Protein AF-A0A8T4GAZ3-F1 (afdb_monomer)

Nearest PDB structures (foldseek):
  3lfk-assembly2_B  TM=6.992E-01  e=2.241E-01  Thermoplasma volcanium GSS1
  3lfk-assembly1_A  TM=6.266E-01  e=1.215E-01  Thermoplasma volcanium GSS1
  4i2o-assembly1_B  TM=5.899E-01  e=4.739E-01  Bradyrhizobium japonicum
  7vbt-assembly1_B  TM=5.950E-01  e=6.661E-01  Homo sapiens
  6hk6-assembly2_F  TM=5.846E-01  e=1.507E+00  Homo sapiens

Structure (mmCIF, N/CA/C/O backbone):
data_AF-A0A8T4GAZ3-F1
#
_entry.id   AF-A0A8T4GAZ3-F1
#
loop_
_atom_site.group_PDB
_ato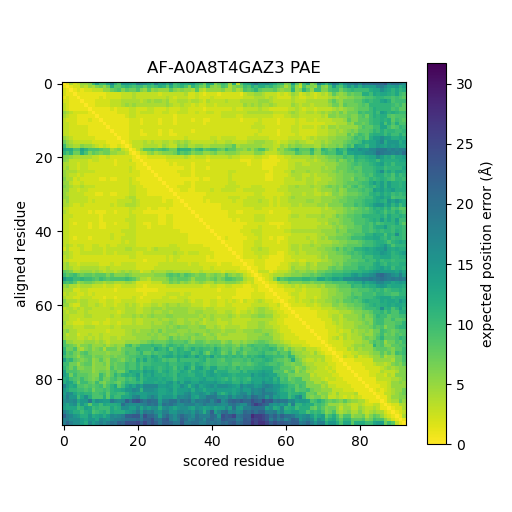m_site.id
_atom_site.type_symbol
_atom_site.label_atom_id
_atom_site.label_alt_id
_atom_site.label_comp_id
_at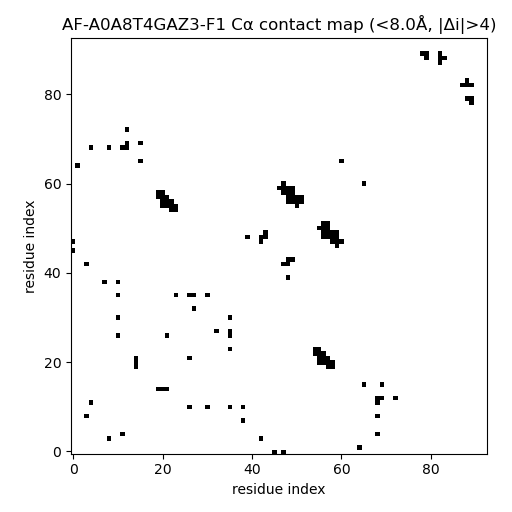om_site.label_asym_id
_atom_site.label_entity_id
_atom_site.label_seq_id
_atom_site.pdbx_PDB_ins_code
_atom_site.Cartn_x
_atom_site.Cartn_y
_atom_site.Cartn_z
_atom_site.occupancy
_atom_site.B_iso_or_equiv
_atom_site.auth_seq_id
_atom_site.auth_comp_id
_atom_site.auth_asym_id
_atom_site.auth_atom_id
_atom_site.pdbx_PDB_model_num
ATOM 1 N N . MET A 1 1 ? 0.762 -10.953 6.473 1.00 72.44 1 MET A N 1
ATOM 2 C CA . MET A 1 1 ? 0.948 -9.496 6.316 1.00 72.44 1 MET A CA 1
ATOM 3 C C . MET A 1 1 ? 1.874 -9.180 5.141 1.00 72.44 1 MET A C 1
ATOM 5 O O . MET A 1 1 ? 1.522 -8.358 4.312 1.00 72.44 1 MET A O 1
ATOM 9 N N . ASP A 1 2 ? 2.993 -9.886 4.981 1.00 71.12 2 ASP A N 1
ATOM 10 C CA . ASP A 1 2 ? 3.977 -9.582 3.921 1.00 71.12 2 ASP A CA 1
ATOM 11 C C . ASP A 1 2 ? 3.418 -9.779 2.499 1.00 71.12 2 ASP A C 1
ATOM 13 O O . ASP A 1 2 ? 3.581 -8.923 1.634 1.00 71.12 2 ASP A O 1
ATOM 17 N N . GLY A 1 3 ? 2.618 -10.829 2.278 1.00 81.38 3 GLY A N 1
ATOM 18 C CA . GLY A 1 3 ? 1.899 -11.021 1.009 1.00 81.38 3 GLY A CA 1
ATOM 19 C C . GLY A 1 3 ? 0.860 -9.931 0.686 1.00 81.38 3 GLY A C 1
ATOM 20 O O . GLY A 1 3 ? 0.462 -9.795 -0.468 1.00 81.38 3 GLY A O 1
ATOM 21 N N . PHE A 1 4 ? 0.420 -9.144 1.676 1.00 86.94 4 PHE A N 1
ATOM 22 C CA . PHE A 1 4 ? -0.418 -7.959 1.449 1.00 86.94 4 PHE A CA 1
ATOM 23 C C . PHE A 1 4 ? 0.426 -6.774 0.972 1.00 86.94 4 PHE A C 1
ATOM 25 O O . PHE A 1 4 ? 0.028 -6.113 0.016 1.00 86.94 4 PHE A O 1
ATOM 32 N N . ILE A 1 5 ? 1.603 -6.562 1.576 1.00 85.50 5 ILE A N 1
ATOM 33 C CA . ILE A 1 5 ? 2.559 -5.527 1.155 1.00 85.50 5 ILE A CA 1
ATOM 34 C C . ILE A 1 5 ? 2.945 -5.741 -0.305 1.00 85.50 5 ILE A C 1
ATOM 36 O O . ILE A 1 5 ? 2.831 -4.813 -1.090 1.00 85.50 5 ILE A O 1
ATOM 40 N N . LEU A 1 6 ? 3.308 -6.966 -0.696 1.00 80.88 6 LEU A N 1
ATOM 41 C CA . LEU A 1 6 ? 3.707 -7.266 -2.076 1.00 80.88 6 LEU A CA 1
ATOM 42 C C . LEU A 1 6 ? 2.573 -7.029 -3.088 1.00 80.88 6 LEU A C 1
ATOM 44 O O . LEU A 1 6 ? 2.800 -6.437 -4.138 1.00 80.88 6 LEU A O 1
ATOM 48 N N . LYS A 1 7 ? 1.334 -7.431 -2.767 1.00 85.56 7 LYS A N 1
ATOM 49 C CA . LYS A 1 7 ? 0.174 -7.253 -3.666 1.00 85.56 7 LYS A CA 1
ATOM 50 C C . LYS A 1 7 ? -0.309 -5.810 -3.791 1.00 85.56 7 LYS A C 1
ATOM 52 O O . LYS A 1 7 ? -0.897 -5.452 -4.805 1.00 85.56 7 LYS A O 1
ATOM 57 N N . HIS A 1 8 ? -0.115 -5.002 -2.755 1.00 88.56 8 HIS A N 1
ATOM 58 C CA . HIS A 1 8 ? -0.576 -3.613 -2.706 1.00 88.56 8 HIS A CA 1
ATOM 59 C C . HIS A 1 8 ? 0.585 -2.627 -2.594 1.00 88.56 8 HIS A C 1
ATOM 61 O O . HIS A 1 8 ? 0.408 -1.506 -2.112 1.00 88.56 8 HIS A O 1
ATOM 67 N N . PHE A 1 9 ? 1.760 -3.049 -3.059 1.00 85.38 9 PHE A N 1
ATOM 68 C CA . PHE A 1 9 ? 3.015 -2.336 -2.891 1.00 85.38 9 PHE A CA 1
ATOM 69 C C . PHE A 1 9 ? 2.932 -0.853 -3.298 1.00 85.38 9 PHE A C 1
ATOM 71 O O . PHE A 1 9 ? 3.321 -0.023 -2.481 1.00 85.38 9 PHE A O 1
ATOM 78 N N . PRO A 1 10 ? 2.341 -0.472 -4.453 1.00 85.62 10 PRO A N 1
ATOM 79 C CA . PRO A 1 10 ? 2.277 0.935 -4.853 1.00 85.62 10 PRO A CA 1
ATOM 80 C C . PRO A 1 10 ? 1.535 1.833 -3.853 1.00 85.62 10 PRO A C 1
ATOM 82 O O . PRO A 1 10 ? 1.986 2.936 -3.565 1.00 85.62 10 PRO A O 1
ATOM 85 N N . ILE A 1 11 ? 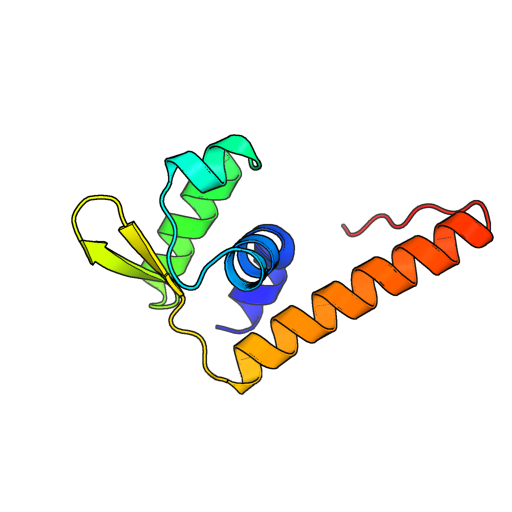0.417 1.354 -3.295 1.00 91.94 11 ILE A N 1
ATOM 86 C CA . ILE A 1 11 ? -0.363 2.115 -2.306 1.00 91.94 11 ILE A CA 1
ATOM 87 C C . ILE A 1 11 ? 0.386 2.175 -0.974 1.00 91.94 11 ILE A C 1
ATOM 89 O O . ILE A 1 11 ? 0.452 3.231 -0.350 1.00 91.94 11 ILE A O 1
ATOM 93 N N . VAL A 1 12 ? 0.964 1.052 -0.540 1.00 90.88 12 VAL A N 1
ATOM 94 C CA . VAL A 1 12 ? 1.727 0.983 0.714 1.00 90.88 12 VAL A CA 1
ATOM 95 C C . VAL A 1 12 ? 2.939 1.914 0.675 1.00 90.88 12 VAL A C 1
ATOM 97 O O . VAL A 1 12 ? 3.140 2.672 1.620 1.00 90.88 12 VAL A O 1
ATOM 100 N N . ALA A 1 13 ? 3.715 1.886 -0.410 1.00 86.69 13 ALA A N 1
ATOM 101 C CA . ALA A 1 13 ? 4.864 2.764 -0.600 1.00 86.69 13 ALA A CA 1
ATOM 102 C C . ALA A 1 13 ? 4.439 4.239 -0.588 1.00 86.69 13 ALA A C 1
ATOM 104 O O . ALA A 1 13 ? 5.007 5.026 0.163 1.00 86.69 13 ALA A O 1
ATOM 105 N N . TYR A 1 14 ? 3.376 4.592 -1.321 1.00 88.88 14 TYR A N 1
ATOM 106 C CA . TYR A 1 14 ? 2.846 5.957 -1.346 1.00 88.88 14 TYR A CA 1
ATOM 107 C C . TYR A 1 14 ? 2.487 6.481 0.051 1.00 88.88 14 TYR A C 1
ATOM 109 O O . TYR A 1 14 ? 2.882 7.590 0.410 1.00 88.88 14 TYR A O 1
ATOM 117 N N . ILE A 1 15 ? 1.787 5.680 0.861 1.00 91.62 15 ILE A N 1
ATOM 118 C CA . ILE A 1 15 ? 1.440 6.063 2.237 1.00 91.62 15 ILE A CA 1
ATOM 119 C C . ILE A 1 15 ? 2.724 6.277 3.042 1.00 91.62 15 ILE A C 1
ATOM 121 O O . ILE A 1 15 ? 2.948 7.369 3.547 1.00 91.62 15 ILE A O 1
ATOM 125 N N . LEU A 1 16 ? 3.619 5.283 3.079 1.00 87.88 16 LEU A N 1
ATOM 126 C CA . LEU A 1 16 ? 4.839 5.328 3.896 1.00 87.88 16 LEU A CA 1
ATOM 127 C C . LEU A 1 16 ? 5.820 6.451 3.518 1.00 87.88 16 LEU A C 1
ATOM 129 O O . LEU A 1 16 ? 6.695 6.776 4.322 1.00 87.88 16 LEU A O 1
ATOM 133 N N . MET A 1 17 ? 5.708 7.017 2.314 1.00 83.31 17 MET A N 1
ATOM 134 C CA . MET A 1 17 ? 6.509 8.160 1.872 1.00 83.31 17 MET A CA 1
ATOM 135 C C . MET A 1 17 ? 5.861 9.517 2.155 1.00 83.31 17 MET A C 1
ATOM 137 O O . MET A 1 17 ? 6.578 10.513 2.221 1.00 83.31 17 MET A O 1
ATOM 141 N N . THR A 1 18 ? 4.535 9.579 2.300 1.00 83.81 18 THR A N 1
ATOM 142 C CA . THR A 1 18 ? 3.801 10.848 2.436 1.00 83.81 18 THR A CA 1
ATOM 143 C C . THR A 1 18 ? 3.354 11.135 3.867 1.00 83.81 18 THR A C 1
ATOM 145 O O . THR A 1 18 ? 3.402 12.289 4.286 1.00 83.81 18 THR A O 1
ATOM 148 N N . SER A 1 19 ? 2.926 10.123 4.626 1.00 80.44 19 SER A N 1
ATOM 149 C CA . SER A 1 19 ? 2.373 10.299 5.974 1.00 80.44 19 SER A CA 1
ATOM 150 C C . SER A 1 19 ? 2.257 8.965 6.725 1.00 80.44 19 SER A C 1
ATOM 152 O O . SER A 1 19 ? 2.148 7.895 6.132 1.00 80.44 19 SER A O 1
ATOM 154 N N . GLU A 1 20 ? 2.212 9.005 8.056 1.00 80.38 20 GLU A N 1
ATOM 155 C CA . GLU A 1 20 ? 1.862 7.822 8.860 1.00 80.38 20 GLU A CA 1
ATOM 156 C C . GLU A 1 20 ? 0.355 7.502 8.814 1.00 80.38 20 GLU A C 1
ATOM 158 O O . GLU A 1 20 ? -0.061 6.371 9.077 1.00 80.38 20 GLU A O 1
ATOM 163 N N . GLU A 1 21 ? -0.471 8.484 8.451 1.00 92.81 21 GLU A N 1
ATOM 164 C CA . GLU A 1 21 ? -1.933 8.399 8.398 1.00 92.81 21 GLU A CA 1
ATOM 165 C C . GLU A 1 21 ? -2.470 8.873 7.050 1.00 92.81 21 GLU A C 1
ATOM 167 O O . GLU A 1 21 ? -1.901 9.769 6.430 1.00 92.81 21 GLU A O 1
ATOM 172 N N . PHE A 1 22 ? -3.592 8.308 6.612 1.00 94.69 22 PHE A N 1
ATOM 173 C CA . PHE A 1 22 ? -4.168 8.602 5.304 1.00 94.69 22 PHE A CA 1
ATOM 174 C C . PHE A 1 22 ? -5.699 8.576 5.315 1.00 94.69 22 PHE A C 1
ATOM 176 O O . PHE A 1 22 ? -6.347 7.921 6.137 1.00 94.69 22 PHE A O 1
ATOM 183 N N . THR A 1 23 ? -6.285 9.266 4.346 1.00 95.81 23 THR A N 1
ATOM 184 C CA . THR A 1 23 ? -7.713 9.282 4.030 1.00 95.81 23 THR A CA 1
ATOM 185 C C . THR A 1 23 ? -7.980 8.551 2.716 1.00 95.81 23 THR A C 1
ATOM 187 O O . THR A 1 23 ? -7.105 8.376 1.866 1.00 95.81 23 THR A O 1
ATOM 190 N N . ILE A 1 24 ? -9.228 8.127 2.515 1.00 94.81 24 ILE A N 1
ATOM 191 C CA . ILE A 1 24 ? -9.637 7.479 1.260 1.00 94.81 24 ILE A CA 1
ATOM 192 C C . ILE A 1 24 ? -9.522 8.459 0.082 1.00 94.81 24 ILE A C 1
ATOM 194 O O . ILE A 1 24 ? -9.096 8.061 -0.999 1.00 94.81 24 ILE A O 1
ATOM 198 N N . SER A 1 25 ? -9.867 9.733 0.295 1.00 94.25 25 SER A N 1
ATOM 199 C CA . SER A 1 25 ? -9.795 10.789 -0.721 1.00 94.25 25 SER A CA 1
ATOM 200 C C . SER A 1 25 ? -8.374 11.027 -1.223 1.00 94.25 25 SER A C 1
ATOM 202 O O . SER A 1 25 ? -8.180 11.154 -2.428 1.00 94.25 25 SER A O 1
ATOM 204 N N . GLU A 1 26 ? -7.381 11.026 -0.329 1.00 94.19 26 GLU A N 1
ATOM 205 C CA . GLU A 1 26 ? -5.969 11.151 -0.717 1.00 94.19 26 GLU A CA 1
ATOM 206 C C . GLU A 1 26 ? -5.552 9.989 -1.619 1.00 94.19 26 GLU A C 1
ATOM 208 O O . GLU A 1 26 ? -5.022 10.212 -2.705 1.00 94.19 26 GLU A O 1
ATOM 213 N N . LEU A 1 27 ? -5.880 8.750 -1.240 1.00 94.62 27 LEU A N 1
ATOM 214 C CA . LEU A 1 27 ? -5.558 7.588 -2.070 1.00 94.62 27 LEU A CA 1
ATOM 215 C C . LEU A 1 27 ? -6.291 7.603 -3.416 1.00 94.62 27 LEU A C 1
ATOM 217 O O . LEU A 1 27 ? -5.705 7.237 -4.431 1.00 94.62 27 LEU A O 1
ATOM 221 N N . MET A 1 28 ? -7.551 8.037 -3.452 1.00 95.00 28 MET A N 1
ATOM 222 C CA . MET A 1 28 ? -8.336 8.111 -4.690 1.00 95.00 28 MET A CA 1
ATOM 223 C C . MET A 1 28 ? -7.860 9.205 -5.654 1.00 95.00 28 MET A C 1
ATOM 225 O O . MET A 1 28 ? -8.173 9.130 -6.839 1.00 95.00 28 MET A O 1
ATOM 229 N N . SER A 1 29 ? -7.083 10.187 -5.185 1.00 94.50 29 SER A N 1
ATOM 230 C CA . SER A 1 29 ? -6.457 11.189 -6.060 1.00 94.50 29 SER A CA 1
ATOM 231 C C . SER A 1 29 ? -5.326 10.619 -6.928 1.00 94.50 29 SER A C 1
ATOM 233 O O . SER A 1 29 ? -4.996 11.196 -7.961 1.00 94.50 29 SER A O 1
ATOM 235 N N . VAL A 1 30 ? -4.757 9.471 -6.534 1.00 92.69 30 VAL A N 1
ATOM 236 C CA . V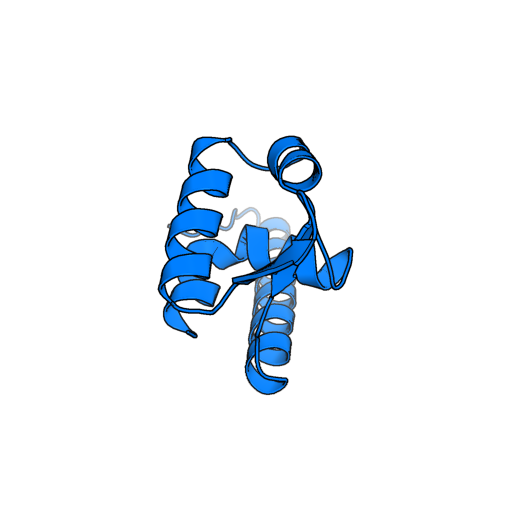AL A 1 30 ? -3.607 8.833 -7.199 1.00 92.69 30 VAL A CA 1
ATOM 237 C C . VAL A 1 30 ? -3.966 7.460 -7.771 1.00 92.69 30 VAL A C 1
ATOM 239 O O . VAL A 1 30 ? -3.484 7.071 -8.834 1.00 92.69 30 VAL A O 1
ATOM 242 N N . PHE A 1 31 ? -4.821 6.706 -7.080 1.00 92.75 31 PHE A N 1
ATOM 243 C CA . PHE A 1 31 ? -5.156 5.325 -7.410 1.00 92.75 31 PHE A CA 1
ATOM 244 C C . PHE A 1 31 ? -6.637 5.169 -7.754 1.00 92.75 31 PHE A C 1
ATOM 246 O O . PHE A 1 31 ? -7.503 5.868 -7.234 1.00 92.75 31 PHE A O 1
ATOM 253 N N . SER A 1 32 ? -6.955 4.174 -8.587 1.00 94.94 32 SER A N 1
ATOM 254 C CA . SER A 1 32 ? -8.347 3.890 -8.947 1.00 94.94 32 SER A CA 1
ATOM 255 C C . SER A 1 32 ? -9.195 3.507 -7.726 1.00 94.94 32 SER A C 1
ATOM 257 O O . SER A 1 32 ? -8.721 2.808 -6.823 1.00 94.94 32 SER A O 1
ATOM 259 N N . HIS A 1 33 ? -10.486 3.860 -7.746 1.00 93.81 33 HIS A N 1
ATOM 260 C CA . HIS A 1 33 ? -11.448 3.473 -6.705 1.00 93.81 33 HIS A CA 1
ATOM 261 C C . HIS A 1 33 ? -11.391 1.973 -6.390 1.00 93.81 33 HIS A C 1
ATOM 263 O O . HIS A 1 33 ? -11.333 1.582 -5.225 1.00 93.81 33 HIS A O 1
ATOM 269 N N . ARG A 1 34 ? -11.358 1.121 -7.425 1.00 94.44 34 ARG A N 1
ATOM 270 C CA . ARG A 1 34 ? -11.293 -0.340 -7.271 1.00 94.44 34 ARG A CA 1
ATOM 271 C C . ARG A 1 34 ? -10.060 -0.768 -6.475 1.00 94.44 34 ARG A C 1
ATOM 273 O O . ARG A 1 34 ? -10.179 -1.597 -5.573 1.00 94.44 34 ARG A O 1
ATOM 280 N N . THR A 1 35 ? -8.896 -0.202 -6.792 1.00 92.56 35 THR A N 1
ATOM 281 C CA . THR A 1 35 ? -7.638 -0.509 -6.099 1.00 92.56 35 THR A CA 1
ATOM 282 C C . THR A 1 35 ? -7.710 -0.081 -4.636 1.00 92.56 35 THR A C 1
ATOM 284 O O . THR A 1 35 ? -7.393 -0.880 -3.755 1.00 92.56 35 THR A O 1
ATOM 287 N N . VAL A 1 36 ? -8.188 1.139 -4.371 1.00 95.19 36 VAL A N 1
ATOM 288 C CA . VAL A 1 36 ? -8.295 1.695 -3.013 1.00 95.19 36 VAL A CA 1
ATOM 289 C C . VAL A 1 36 ? -9.264 0.883 -2.152 1.00 95.19 36 VAL A C 1
ATOM 291 O O . VAL A 1 36 ? -8.916 0.496 -1.038 1.00 95.19 36 VAL A O 1
ATOM 294 N N . TYR A 1 37 ? -10.450 0.544 -2.663 1.00 94.81 37 TYR A N 1
ATOM 295 C CA . TYR A 1 37 ? -11.412 -0.271 -1.915 1.00 94.81 37 TYR A CA 1
ATOM 296 C C . TYR A 1 37 ? -10.916 -1.697 -1.678 1.00 94.81 37 TYR A C 1
ATOM 298 O O . TYR A 1 37 ? -11.079 -2.221 -0.576 1.00 94.81 37 TYR A O 1
ATOM 306 N N . SER A 1 38 ? -10.279 -2.325 -2.672 1.00 94.62 38 SER A N 1
ATOM 307 C CA . SER A 1 38 ? -9.680 -3.652 -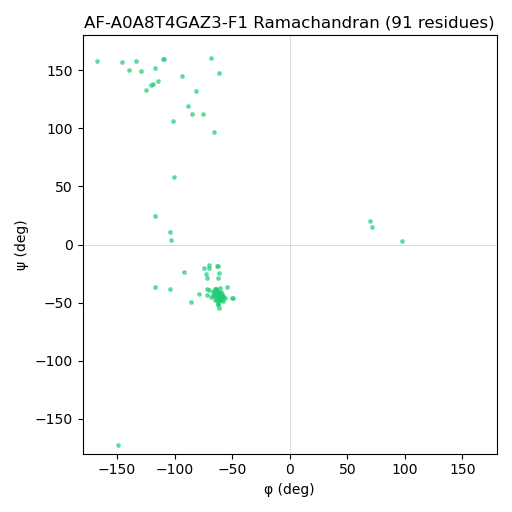2.491 1.00 94.62 38 SER A CA 1
ATOM 308 C C . SER A 1 38 ? -8.591 -3.632 -1.417 1.00 94.62 38 SER A C 1
ATOM 310 O O . SER A 1 38 ? -8.531 -4.546 -0.594 1.00 94.62 38 SER A O 1
ATOM 312 N N . PHE A 1 39 ? -7.747 -2.598 -1.421 1.00 95.62 39 PHE A N 1
ATOM 313 C CA . PHE A 1 39 ? -6.701 -2.388 -0.427 1.00 95.62 39 PHE A CA 1
ATOM 314 C C . PHE A 1 39 ? -7.284 -2.205 0.976 1.00 95.62 39 PHE A C 1
ATOM 316 O O . PHE A 1 39 ? -6.884 -2.917 1.895 1.00 95.62 39 PHE A O 1
ATOM 323 N N . LEU A 1 40 ? -8.271 -1.319 1.132 1.00 95.50 40 LEU A N 1
ATOM 324 C CA . LEU A 1 40 ? -8.924 -1.046 2.413 1.00 95.50 40 LEU A CA 1
ATOM 325 C C . LEU A 1 40 ? -9.642 -2.277 2.966 1.00 95.50 40 LEU A C 1
ATOM 327 O O . LEU A 1 40 ? -9.400 -2.657 4.108 1.00 95.50 40 LEU A O 1
ATOM 331 N N . ASN A 1 41 ? -10.479 -2.936 2.160 1.00 94.31 41 ASN A N 1
ATOM 332 C CA . ASN A 1 41 ? -11.222 -4.119 2.597 1.00 94.31 41 ASN A CA 1
ATOM 333 C C . ASN A 1 41 ? -10.274 -5.230 3.039 1.00 94.31 41 ASN A C 1
ATOM 335 O O . ASN A 1 41 ? -10.438 -5.802 4.119 1.00 94.31 41 ASN A O 1
ATOM 339 N N . ARG A 1 42 ? -9.249 -5.520 2.227 1.00 95.06 42 ARG A N 1
ATOM 340 C CA . ARG A 1 42 ? -8.300 -6.573 2.570 1.00 95.06 42 ARG A CA 1
ATOM 341 C C . ARG A 1 42 ? -7.453 -6.178 3.773 1.00 95.06 42 ARG A C 1
ATOM 343 O O . ARG A 1 42 ? -7.317 -6.992 4.682 1.00 95.06 42 ARG A O 1
ATOM 350 N N . GLY A 1 43 ? -6.941 -4.952 3.802 1.00 95.06 43 GLY A N 1
ATOM 351 C CA . GLY A 1 43 ? -6.072 -4.456 4.861 1.00 95.06 43 GLY A CA 1
ATOM 352 C C . GLY A 1 43 ? -6.765 -4.396 6.220 1.00 95.06 43 GLY A C 1
ATOM 353 O O . GLY A 1 43 ? -6.190 -4.854 7.203 1.00 95.06 43 GLY A O 1
ATOM 354 N N . MET A 1 44 ? -8.021 -3.947 6.275 1.00 94.25 44 MET A N 1
ATOM 355 C CA . MET A 1 44 ? -8.820 -3.992 7.505 1.00 94.25 44 MET A CA 1
ATOM 356 C C . MET A 1 44 ? -9.113 -5.436 7.935 1.00 94.25 44 MET A C 1
ATOM 358 O O . MET A 1 44 ? -8.942 -5.766 9.104 1.00 94.25 44 MET A O 1
ATOM 362 N N . SER A 1 45 ? -9.475 -6.328 7.000 1.00 94.56 45 SER A N 1
ATOM 363 C CA . SER A 1 45 ? -9.811 -7.726 7.331 1.00 94.56 45 SER A CA 1
ATOM 364 C C . SER A 1 45 ? -8.658 -8.523 7.951 1.00 94.56 45 SER A C 1
ATOM 366 O O . SER A 1 45 ? -8.897 -9.452 8.714 1.00 94.56 45 SER A O 1
ATOM 368 N N . ILE A 1 46 ? -7.410 -8.172 7.621 1.00 93.38 46 ILE A N 1
ATOM 369 C CA . ILE A 1 46 ? -6.211 -8.851 8.134 1.00 93.38 46 ILE A CA 1
ATOM 370 C C . ILE A 1 46 ? -5.506 -8.059 9.245 1.00 93.38 46 ILE A C 1
ATOM 372 O O . ILE A 1 46 ? -4.418 -8.448 9.663 1.00 93.38 46 ILE A O 1
ATOM 376 N N . GLY A 1 47 ? -6.077 -6.929 9.678 1.00 92.94 47 GLY A N 1
ATOM 377 C CA . GLY A 1 47 ? -5.485 -6.054 10.693 1.00 92.94 47 GLY A CA 1
ATOM 378 C C . GLY A 1 47 ? -4.250 -5.264 10.235 1.00 92.94 47 GLY A C 1
ATOM 379 O O . GLY A 1 47 ? -3.539 -4.724 11.075 1.00 92.94 47 GLY A O 1
ATOM 380 N N . ALA A 1 48 ? -3.985 -5.180 8.927 1.00 92.69 48 ALA A N 1
ATOM 381 C CA . ALA A 1 48 ? -2.920 -4.344 8.360 1.00 92.69 48 ALA A CA 1
ATOM 382 C C . ALA A 1 48 ? -3.257 -2.847 8.406 1.00 92.69 48 ALA A C 1
ATOM 384 O O . ALA A 1 48 ? -2.353 -2.016 8.368 1.00 92.69 48 ALA A O 1
ATOM 385 N N . ILE A 1 49 ? -4.549 -2.510 8.434 1.00 95.44 49 ILE A N 1
ATOM 386 C CA . ILE A 1 49 ? -5.056 -1.138 8.452 1.00 95.44 49 ILE A CA 1
ATOM 387 C C . ILE A 1 49 ? -5.983 -0.972 9.648 1.00 95.44 49 ILE A C 1
ATOM 389 O O . ILE A 1 49 ? -6.887 -1.779 9.861 1.00 95.44 49 ILE A O 1
ATOM 393 N N . GLU A 1 50 ? -5.787 0.113 10.382 1.00 95.12 50 GLU A N 1
ATOM 394 C CA . GLU A 1 50 ? -6.635 0.538 11.486 1.00 95.12 50 GLU A CA 1
ATOM 395 C C . GLU A 1 50 ? -7.324 1.852 11.152 1.00 95.12 50 GLU A C 1
ATOM 397 O O . GLU A 1 50 ? -6.726 2.745 10.552 1.00 95.12 50 GLU A O 1
ATOM 402 N N . LYS A 1 51 ? -8.588 1.970 11.553 1.00 94.94 51 LYS A N 1
ATOM 403 C CA . LYS A 1 51 ? -9.324 3.228 11.504 1.00 94.94 51 LYS A CA 1
ATOM 404 C C . LYS A 1 51 ? -9.079 3.979 12.810 1.00 94.94 51 LYS A C 1
ATOM 406 O O . LYS A 1 51 ? -9.431 3.468 13.867 1.00 94.94 51 LYS A O 1
ATOM 411 N N . ILE A 1 52 ? -8.502 5.173 12.721 1.00 93.06 52 ILE A N 1
ATOM 412 C CA . ILE A 1 52 ? -8.176 6.000 13.894 1.00 93.06 52 ILE A CA 1
ATOM 413 C C . ILE A 1 52 ? -9.386 6.836 14.300 1.00 93.06 52 ILE A C 1
ATOM 415 O O . ILE A 1 52 ? -9.806 6.838 15.451 1.00 93.06 52 ILE A O 1
ATOM 419 N N . GLU A 1 53 ? -9.977 7.519 13.325 1.00 90.44 53 GLU A N 1
ATOM 420 C CA . GLU A 1 53 ? -11.129 8.391 13.520 1.00 90.44 53 GLU A CA 1
ATOM 421 C C . GLU A 1 53 ? -12.006 8.397 12.261 1.00 90.44 53 GLU A C 1
ATOM 423 O O . GLU A 1 53 ? -11.839 7.588 11.337 1.00 90.44 53 GLU A O 1
ATOM 428 N N . LYS A 1 54 ? -13.016 9.269 12.215 1.00 86.88 54 LYS A N 1
ATOM 429 C CA . LYS A 1 54 ? -13.987 9.291 11.120 1.00 86.88 54 LYS A CA 1
ATOM 430 C C . LYS A 1 54 ? -13.317 9.694 9.796 1.00 86.88 54 LYS A C 1
ATOM 432 O O . LYS A 1 54 ? -13.194 10.867 9.488 1.00 86.88 54 LYS A O 1
ATOM 437 N N . GLY A 1 55 ? -12.953 8.691 8.995 1.00 89.31 55 GLY A N 1
ATOM 438 C CA . GLY A 1 55 ? -12.408 8.867 7.642 1.00 89.31 55 GLY A CA 1
ATOM 439 C C . GLY A 1 55 ? -10.881 8.807 7.543 1.00 89.31 55 GLY A C 1
ATOM 440 O O . GLY A 1 55 ? -10.359 8.956 6.440 1.00 89.31 55 GLY A O 1
ATOM 441 N N . ARG A 1 56 ? -10.186 8.543 8.657 1.00 94.94 56 ARG A N 1
ATOM 442 C CA . ARG A 1 56 ? -8.722 8.499 8.740 1.00 94.94 56 ARG A CA 1
ATOM 443 C C . ARG A 1 56 ? -8.229 7.117 9.169 1.00 94.94 56 ARG A C 1
ATOM 445 O O . ARG A 1 56 ? -8.801 6.493 10.069 1.00 94.94 56 ARG A O 1
ATOM 452 N N . PHE A 1 57 ? -7.167 6.654 8.522 1.00 96.19 57 PHE A N 1
ATOM 453 C CA . PHE A 1 57 ? -6.634 5.300 8.629 1.00 96.19 57 PHE A CA 1
ATOM 454 C C . PHE A 1 57 ? -5.114 5.314 8.821 1.00 96.19 57 PHE A C 1
ATOM 456 O O . PHE A 1 57 ? -4.447 6.274 8.445 1.00 96.19 57 PHE A O 1
ATOM 463 N N . ARG A 1 58 ? -4.564 4.233 9.380 1.00 95.12 58 ARG A N 1
ATOM 464 C CA . ARG A 1 58 ? -3.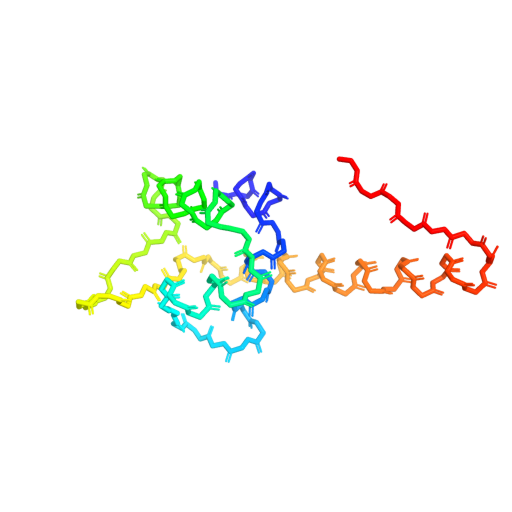120 4.028 9.578 1.00 95.12 58 ARG A CA 1
ATOM 465 C C . ARG A 1 58 ? -2.727 2.587 9.281 1.00 95.12 58 ARG A C 1
ATOM 467 O O . ARG A 1 58 ? -3.522 1.668 9.479 1.00 95.12 58 ARG A O 1
ATOM 474 N N . LEU A 1 59 ? -1.491 2.392 8.823 1.00 94.12 59 LEU A N 1
ATOM 475 C CA . LEU A 1 59 ? -0.895 1.069 8.634 1.00 94.12 59 LEU A CA 1
ATOM 476 C C . LEU A 1 59 ? -0.348 0.514 9.957 1.00 94.12 59 LEU A C 1
ATOM 478 O O . LEU A 1 59 ? 0.402 1.191 10.654 1.00 94.12 59 LEU A O 1
ATOM 482 N N . LYS A 1 60 ? -0.668 -0.742 10.280 1.00 93.12 60 LYS A N 1
ATOM 483 C CA . LYS A 1 60 ? -0.131 -1.468 11.446 1.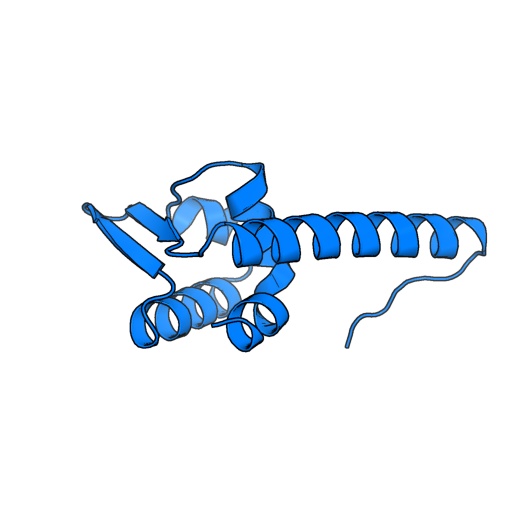00 93.12 60 LYS A CA 1
ATOM 484 C C . LYS A 1 60 ? 0.994 -2.420 11.037 1.00 93.12 60 LYS A C 1
ATOM 486 O O . LYS A 1 60 ? 0.902 -3.632 11.228 1.00 93.12 60 LYS A O 1
ATOM 491 N N . PHE A 1 61 ? 2.042 -1.881 10.425 1.00 90.19 61 PHE A N 1
ATOM 492 C CA . PHE A 1 61 ? 3.209 -2.667 10.024 1.00 90.19 61 PHE A CA 1
ATOM 493 C C . PHE A 1 61 ? 4.301 -2.646 11.088 1.00 90.19 61 PHE A C 1
ATOM 495 O O . PHE A 1 61 ? 4.520 -1.639 11.757 1.00 90.19 61 PHE A O 1
ATOM 502 N N . SER A 1 62 ? 5.007 -3.768 11.232 1.00 88.44 62 SER A N 1
ATOM 503 C CA . SER A 1 62 ? 6.207 -3.834 12.062 1.00 88.44 62 SER A CA 1
ATOM 504 C C . SER A 1 62 ? 7.347 -3.009 11.439 1.00 88.44 62 SER A C 1
ATOM 506 O O . SER A 1 62 ? 7.351 -2.782 10.225 1.00 88.44 62 SER A O 1
ATOM 508 N N . PRO A 1 63 ? 8.376 -2.612 12.211 1.00 87.19 63 PRO A N 1
ATOM 509 C CA . PRO A 1 63 ? 9.538 -1.909 11.660 1.00 87.19 63 PRO A CA 1
ATOM 510 C C . PRO A 1 63 ? 10.213 -2.657 10.498 1.00 87.19 63 PRO A C 1
ATOM 512 O O . PRO A 1 63 ? 10.624 -2.044 9.517 1.00 87.19 63 PRO A O 1
ATOM 515 N N . GLN A 1 64 ? 10.266 -3.991 10.567 1.00 86.44 64 GLN A N 1
ATOM 516 C CA . GLN A 1 64 ? 10.816 -4.842 9.504 1.00 86.44 64 GLN A CA 1
ATOM 517 C C . GLN A 1 64 ? 9.983 -4.766 8.219 1.00 86.44 64 GLN A C 1
ATOM 519 O O . GLN A 1 64 ? 10.532 -4.725 7.125 1.00 86.44 64 GLN A O 1
ATOM 524 N N . GLN A 1 65 ? 8.660 -4.703 8.346 1.00 85.31 65 GLN A N 1
ATOM 525 C CA . GLN A 1 65 ? 7.738 -4.583 7.216 1.00 85.31 65 GLN A CA 1
ATOM 526 C C . GLN A 1 65 ? 7.792 -3.200 6.572 1.00 85.31 65 GLN A C 1
ATOM 528 O O . GLN A 1 65 ? 7.762 -3.087 5.348 1.00 85.31 65 GLN A O 1
ATOM 533 N N . VAL A 1 66 ? 7.926 -2.151 7.386 1.00 85.50 66 VAL A N 1
ATOM 534 C CA . VAL A 1 66 ? 8.181 -0.792 6.893 1.00 85.50 66 VAL A CA 1
ATOM 535 C C . VAL A 1 66 ? 9.509 -0.750 6.137 1.00 85.50 66 VAL A C 1
ATOM 537 O O . VAL A 1 66 ? 9.580 -0.189 5.046 1.00 85.50 66 VAL A O 1
ATOM 540 N N . MET A 1 67 ? 10.553 -1.380 6.682 1.00 83.50 67 MET A N 1
ATOM 541 C CA . MET A 1 67 ? 11.857 -1.479 6.029 1.00 83.50 67 MET A CA 1
ATOM 542 C C . MET A 1 67 ? 11.773 -2.248 4.703 1.00 83.50 67 MET A C 1
ATOM 544 O O . MET A 1 67 ? 12.293 -1.764 3.702 1.00 83.50 67 MET A O 1
ATOM 548 N N . LEU A 1 68 ? 11.057 -3.377 4.664 1.00 81.94 68 LEU A N 1
ATOM 549 C CA . LEU A 1 68 ? 10.816 -4.149 3.442 1.00 81.94 68 LEU A CA 1
ATOM 550 C C . LEU A 1 68 ? 10.111 -3.306 2.370 1.00 81.94 68 LEU A C 1
ATOM 552 O O . LEU A 1 68 ? 10.546 -3.286 1.223 1.00 81.94 68 LEU A O 1
ATOM 556 N N . ALA A 1 69 ? 9.052 -2.579 2.732 1.00 81.00 69 ALA A N 1
ATOM 557 C CA . ALA A 1 69 ? 8.340 -1.713 1.795 1.00 81.00 69 ALA A CA 1
ATOM 558 C C . ALA A 1 69 ? 9.242 -0.594 1.243 1.00 81.00 69 ALA A C 1
ATOM 560 O O . ALA A 1 69 ? 9.234 -0.337 0.043 1.00 81.00 69 ALA A O 1
ATOM 561 N N . LYS A 1 70 ? 10.079 0.024 2.085 1.00 80.56 70 LYS A N 1
ATOM 562 C CA . LYS A 1 70 ? 11.049 1.042 1.645 1.00 80.56 70 LYS A CA 1
ATOM 563 C C . LYS A 1 70 ? 12.128 0.467 0.723 1.00 80.56 70 LYS A C 1
ATOM 565 O O . LYS A 1 70 ? 12.504 1.104 -0.256 1.00 80.56 70 LYS A O 1
ATOM 570 N N . GLN A 1 71 ? 12.618 -0.737 1.016 1.00 80.88 71 GLN A N 1
ATOM 571 C CA . GLN A 1 71 ? 13.603 -1.419 0.174 1.00 80.88 71 GLN A CA 1
ATOM 572 C C . GLN A 1 71 ? 13.029 -1.761 -1.201 1.00 80.88 71 GLN A C 1
ATOM 574 O O . GLN A 1 71 ? 13.688 -1.518 -2.206 1.00 80.88 71 GLN A O 1
ATOM 579 N N . LEU A 1 72 ? 11.794 -2.267 -1.253 1.00 77.00 72 LEU A N 1
ATOM 580 C CA . LEU A 1 72 ? 11.115 -2.578 -2.512 1.00 77.00 72 LEU A CA 1
ATOM 581 C C . LEU A 1 72 ? 10.928 -1.336 -3.392 1.00 77.00 72 LEU A C 1
ATOM 583 O O . LEU A 1 72 ? 11.105 -1.429 -4.605 1.00 77.00 72 LEU A O 1
ATOM 587 N N . ASP A 1 73 ? 10.637 -0.179 -2.794 1.00 75.75 73 ASP A N 1
ATOM 588 C CA . ASP A 1 73 ? 10.540 1.093 -3.518 1.00 75.75 73 ASP A CA 1
ATOM 589 C C . ASP A 1 73 ? 11.874 1.519 -4.121 1.00 75.75 73 ASP A C 1
ATOM 591 O O . ASP A 1 73 ? 11.965 1.766 -5.324 1.00 75.75 73 ASP A O 1
ATOM 595 N N . HIS A 1 74 ? 12.944 1.463 -3.329 1.00 77.56 74 HIS A N 1
ATOM 596 C CA . HIS A 1 74 ? 14.288 1.736 -3.823 1.00 77.56 74 HIS A CA 1
ATOM 597 C C . HIS A 1 74 ? 14.697 0.775 -4.952 1.00 77.56 74 HIS A C 1
ATOM 599 O O . HIS A 1 74 ? 15.222 1.205 -5.978 1.00 77.56 74 HIS A O 1
ATOM 605 N N . THR A 1 75 ? 14.437 -0.528 -4.799 1.00 76.88 75 THR A N 1
ATOM 606 C CA . THR A 1 75 ? 14.736 -1.528 -5.834 1.00 76.88 75 THR A CA 1
ATOM 607 C C . THR A 1 75 ? 13.929 -1.285 -7.103 1.00 76.88 75 THR A C 1
ATOM 609 O O . THR A 1 75 ? 14.484 -1.415 -8.191 1.00 76.88 75 THR A O 1
ATOM 612 N N . LYS A 1 76 ? 12.651 -0.903 -6.992 1.00 78.31 76 LYS A N 1
ATOM 613 C CA . LYS A 1 76 ? 11.824 -0.560 -8.151 1.00 78.31 76 LYS A CA 1
ATOM 614 C C . LYS A 1 76 ? 12.401 0.644 -8.894 1.00 78.31 76 LYS A C 1
ATOM 616 O O . LYS A 1 76 ? 12.620 0.547 -10.097 1.00 78.31 76 LYS A O 1
ATOM 621 N N . VAL A 1 77 ? 12.681 1.740 -8.188 1.00 76.81 77 VAL A N 1
ATOM 622 C CA . VAL A 1 77 ? 13.225 2.969 -8.788 1.00 76.81 77 VAL A CA 1
ATOM 623 C C . VAL A 1 77 ? 14.571 2.704 -9.460 1.00 76.81 77 VAL A C 1
ATOM 625 O O . VAL A 1 77 ? 14.813 3.163 -10.577 1.00 76.81 77 VAL A O 1
ATOM 628 N N . GLU A 1 78 ? 15.448 1.933 -8.817 1.00 80.12 78 GLU A N 1
ATOM 629 C CA . GLU A 1 78 ? 16.754 1.611 -9.390 1.00 80.12 78 GLU A CA 1
ATOM 630 C C . GLU A 1 78 ? 16.631 0.663 -10.595 1.00 80.12 78 GLU A C 1
ATOM 632 O O . GLU A 1 78 ? 17.301 0.867 -11.607 1.00 80.12 78 GLU A O 1
ATOM 637 N N . ALA A 1 79 ? 15.725 -0.319 -10.550 1.00 79.50 79 ALA A N 1
ATOM 638 C CA . ALA A 1 79 ? 15.432 -1.179 -11.695 1.00 79.50 79 ALA A CA 1
ATOM 639 C C . ALA A 1 79 ? 14.865 -0.378 -12.878 1.00 79.50 79 ALA A C 1
ATOM 641 O O . ALA A 1 79 ? 15.342 -0.530 -14.002 1.00 79.50 79 ALA A O 1
ATOM 642 N N . GLU A 1 80 ? 13.902 0.518 -12.639 1.00 81.06 80 GLU A N 1
ATOM 643 C CA . GLU A 1 80 ? 13.362 1.430 -13.655 1.00 81.06 80 GLU A CA 1
ATOM 644 C C . GLU A 1 80 ? 14.468 2.308 -14.253 1.00 81.06 80 GLU A C 1
ATOM 646 O O . GLU A 1 80 ? 14.579 2.418 -15.475 1.00 81.06 80 GLU A O 1
ATOM 651 N N . ARG A 1 81 ? 15.351 2.864 -13.415 1.00 78.38 81 ARG A N 1
ATOM 652 C CA . ARG A 1 81 ? 16.497 3.667 -13.861 1.00 78.38 81 ARG A CA 1
ATOM 653 C C . ARG A 1 81 ? 17.448 2.869 -14.755 1.00 78.38 81 ARG A C 1
ATOM 655 O O . ARG A 1 81 ? 17.867 3.380 -15.795 1.00 78.38 81 ARG A O 1
ATOM 662 N N . ILE A 1 82 ? 17.822 1.650 -14.360 1.00 78.12 82 ILE A N 1
ATOM 663 C CA . ILE A 1 82 ? 18.708 0.784 -15.154 1.00 78.12 82 ILE A CA 1
ATOM 664 C C . ILE A 1 82 ? 18.052 0.453 -16.494 1.00 78.12 82 ILE A C 1
ATOM 666 O O . ILE A 1 82 ? 18.705 0.536 -17.533 1.00 78.12 82 ILE A O 1
ATOM 670 N N . LEU A 1 83 ? 16.767 0.112 -16.491 1.00 81.81 83 LEU A N 1
ATOM 671 C CA . LEU A 1 83 ? 16.056 -0.283 -17.702 1.00 81.81 83 LEU A CA 1
ATOM 672 C C . LEU A 1 83 ? 15.926 0.881 -18.685 1.00 81.81 83 LEU A C 1
ATOM 674 O O . LEU A 1 83 ? 16.275 0.706 -19.850 1.00 81.81 83 LEU A O 1
ATOM 678 N N . VAL A 1 84 ? 15.572 2.082 -18.218 1.00 82.31 84 VAL A N 1
ATOM 679 C CA . VAL A 1 84 ? 15.526 3.289 -19.062 1.00 82.31 84 VAL A CA 1
ATOM 680 C C . VAL A 1 84 ? 16.890 3.583 -19.692 1.00 82.31 84 VAL A C 1
ATOM 682 O O . VAL A 1 84 ? 16.963 3.864 -20.887 1.00 82.31 84 VAL A O 1
ATOM 685 N N . ARG A 1 85 ? 17.991 3.448 -18.934 1.00 83.06 85 ARG A N 1
ATOM 686 C CA . ARG A 1 85 ? 19.360 3.598 -19.471 1.00 83.06 85 ARG A CA 1
ATOM 687 C C . ARG A 1 85 ? 19.703 2.583 -20.568 1.00 83.06 85 ARG A C 1
ATOM 689 O O . ARG A 1 85 ? 20.579 2.863 -21.376 1.00 83.06 85 ARG A O 1
ATOM 696 N N . ASN A 1 86 ? 19.032 1.434 -20.594 1.00 83.75 86 ASN A N 1
ATOM 697 C CA . ASN A 1 86 ? 19.247 0.361 -21.567 1.00 83.75 86 ASN A CA 1
ATOM 698 C C . ASN A 1 86 ? 18.157 0.299 -22.655 1.00 83.75 86 ASN A C 1
ATOM 700 O O . ASN A 1 86 ? 18.107 -0.670 -23.406 1.00 83.75 86 ASN A O 1
ATOM 704 N N . GLY A 1 87 ? 17.277 1.304 -22.751 1.00 80.25 87 GLY A N 1
ATOM 705 C CA . GLY A 1 87 ? 16.186 1.307 -23.734 1.00 80.25 87 GLY A CA 1
ATOM 706 C C . GLY A 1 87 ? 15.086 0.274 -23.455 1.00 80.25 87 GLY A C 1
ATOM 707 O O . GLY A 1 87 ? 14.332 -0.079 -24.357 1.00 80.25 87 GLY A O 1
ATOM 708 N N . CYS A 1 88 ? 14.984 -0.205 -22.216 1.00 84.38 88 CYS A N 1
ATOM 709 C CA . CYS A 1 88 ? 13.994 -1.175 -21.760 1.00 84.38 88 CYS A CA 1
ATOM 710 C C . CYS A 1 88 ? 12.978 -0.521 -20.806 1.00 84.38 88 CYS A C 1
ATOM 712 O O . CYS A 1 88 ? 13.247 0.505 -20.184 1.00 84.38 88 CYS A O 1
ATOM 714 N N . THR A 1 89 ? 11.808 -1.136 -20.633 1.00 78.12 89 THR A N 1
ATOM 715 C CA . THR A 1 89 ? 10.801 -0.720 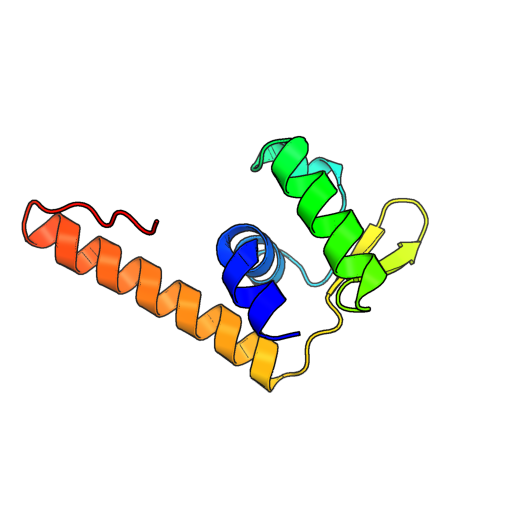-19.639 1.00 78.12 89 THR A CA 1
ATOM 716 C C . THR A 1 89 ? 10.530 -1.860 -18.666 1.00 78.12 89 THR A C 1
ATOM 718 O O . THR A 1 89 ? 10.403 -3.012 -19.079 1.00 78.12 89 THR A O 1
ATOM 721 N N . LEU A 1 90 ? 10.436 -1.548 -17.371 1.00 69.06 90 LEU A N 1
ATOM 722 C CA . LEU A 1 90 ? 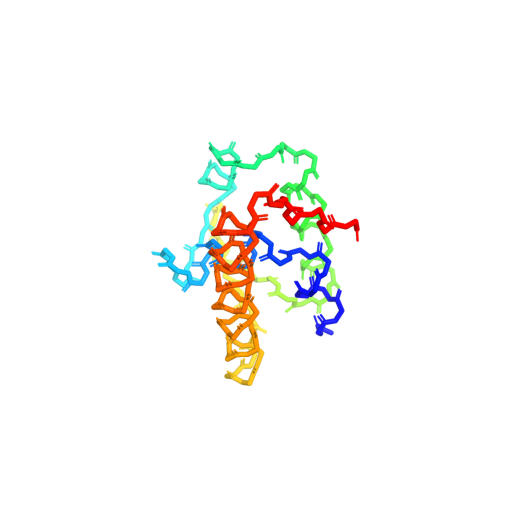10.042 -2.523 -16.359 1.00 69.06 90 LEU A CA 1
ATOM 723 C C . LEU A 1 90 ? 8.531 -2.760 -16.448 1.00 69.06 90 LEU A C 1
ATOM 725 O O . LEU A 1 90 ? 7.751 -1.869 -16.122 1.00 69.06 90 LEU A O 1
ATOM 729 N N . MET A 1 91 ? 8.111 -3.958 -16.851 1.00 61.84 91 MET A N 1
ATOM 730 C CA . MET A 1 91 ? 6.733 -4.410 -16.646 1.00 61.84 91 MET A CA 1
ATOM 731 C C . MET A 1 91 ? 6.702 -5.365 -15.453 1.00 61.84 91 MET A C 1
ATOM 733 O O . MET A 1 91 ? 7.154 -6.502 -15.559 1.00 61.84 91 MET A O 1
ATOM 737 N N . ILE A 1 92 ? 6.184 -4.904 -14.314 1.00 54.94 92 ILE A N 1
ATOM 738 C CA . ILE A 1 92 ? 5.838 -5.786 -13.192 1.00 54.94 92 ILE A CA 1
ATOM 739 C C . ILE A 1 92 ? 4.425 -6.308 -13.473 1.00 54.94 92 ILE A C 1
ATOM 741 O O . ILE A 1 92 ? 3.485 -5.511 -13.495 1.00 54.94 92 ILE A O 1
ATOM 745 N N . VAL A 1 93 ? 4.294 -7.613 -13.736 1.00 46.44 93 VAL A N 1
ATOM 746 C CA . VAL A 1 93 ? 2.999 -8.314 -13.848 1.00 46.44 93 VAL A CA 1
ATOM 747 C C . VAL A 1 93 ? 2.547 -8.775 -12.469 1.00 46.44 93 VAL A C 1
ATOM 749 O O . VAL A 1 93 ? 3.390 -9.360 -11.751 1.00 46.44 93 VAL A O 1
#

Foldseek 3Di:
DLVLCVVLLVLLLVDLVPHQKDFLVVSVVPDPPVSSVVSVVVCVVVVQKDDPDDGMIGGPDDPVSSVVSVVVVVVVVVVQVVQVVVVHGDDDD

Secondary structure (DSSP, 8-state):
-HHHHHHTHHHHHHHHHH-SEEEHHHHHTTS-HHHHHHHHHHHHHTTSEEEEETTEEEE---HHHHHHHHHHHHHHHHHHHHHHHTT------

pLDDT: mean 86.5, std 9.07, range [46.44, 96.19]

Radius of gyration: 14.19 Å; Cα contacts (8 Å, |Δi|>4): 72; chains: 1; bounding box: 33×22×38 Å

Mean predicted aligned error: 5.97 Å

Sequence (93 aa):
MDGFILKHFPIVAYILMTSEEFTISELMSVFSHRTVYSFLNRGMSIGAIEKIEKGRFRLKFSPQQVMLAKQLDHTKVEAERILVRNGCTLMIV

Solvent-accessible surface area (backbone atoms only — not comparable to full-atom values): 5471 Å² total; per-residue (Å²): 111,68,74,53,48,69,76,42,36,74,62,55,42,52,40,74,74,72,40,82,58,49,40,64,69,65,49,50,76,79,39,56,65,69,58,52,51,52,48,50,55,51,28,45,76,73,57,41,34,44,76,80,53,98,68,34,32,32,70,62,66,54,74,68,52,52,50,49,45,54,50,52,51,52,52,49,55,51,51,42,52,55,25,53,77,69,79,41,78,80,80,88,129